Protein AF-A0A965W2X6-F1 (afdb_monomer)

Foldseek 3Di:
DDDPVVVVLVVVQVVCCVVPVHGDDDDDPPPPPLPQLDDLVVLQVLCQVQFDDDPNDGDGLLDPDPPPSSLLVVLLSLQSCVVSPDQLPRSCVVSVHDSVVSVVSPVVLVVCCVPPPVSVVVSVVSVVSCCPVSPDPVVVVVVVVVVVVVVVDDDDDDPPPDDDDDDD

pLDDT: mean 78.95, std 20.87, range [32.81, 97.75]

Solvent-accessible surface area (backbone atoms only — not comparable to full-atom values): 10209 Å² total; per-residue (Å²): 133,86,59,71,68,56,53,54,54,48,58,48,33,52,57,43,22,76,73,69,76,48,76,69,87,84,80,79,80,70,78,79,80,70,74,48,87,64,54,72,68,60,56,51,59,62,43,58,90,73,43,54,74,54,96,96,36,73,54,58,77,51,54,86,74,81,49,65,76,52,45,53,51,37,14,51,49,42,36,52,47,42,73,48,65,51,52,52,58,60,53,8,64,73,34,73,42,57,38,68,55,38,53,48,22,38,54,49,37,56,52,37,60,76,74,30,71,69,54,39,53,50,49,52,52,48,51,50,54,42,46,69,73,71,40,61,76,71,58,54,52,54,53,52,50,51,52,48,59,52,68,73,60,75,80,89,76,83,81,76,90,68,78,94,83,82,91,129

Structure (mmCIF, N/CA/C/O backbone):
data_AF-A0A965W2X6-F1
#
_entry.id   AF-A0A965W2X6-F1
#
loop_
_atom_site.group_PDB
_atom_site.id
_atom_site.type_symbol
_atom_site.label_atom_id
_atom_site.label_alt_id
_atom_site.label_comp_id
_atom_site.label_asym_id
_atom_site.label_entity_id
_atom_site.label_seq_id
_atom_site.pdbx_PDB_ins_code
_atom_site.Cartn_x
_atom_site.Cartn_y
_atom_site.Cartn_z
_atom_site.occupancy
_atom_site.B_iso_or_equiv
_atom_site.auth_seq_id
_atom_site.auth_comp_id
_atom_site.auth_asym_id
_atom_site.auth_atom_id
_atom_site.pdbx_PDB_model_num
ATOM 1 N N . MET A 1 1 ? 30.641 -26.050 -23.177 1.00 43.44 1 MET A N 1
ATOM 2 C CA . MET A 1 1 ? 29.409 -25.778 -23.953 1.00 43.44 1 MET A CA 1
ATOM 3 C C . MET A 1 1 ? 29.030 -24.316 -23.764 1.00 43.44 1 MET A C 1
ATOM 5 O O . MET A 1 1 ? 28.735 -23.938 -22.640 1.00 43.44 1 MET A O 1
ATOM 9 N N . GLN A 1 2 ? 29.087 -23.482 -24.808 1.00 49.09 2 GLN A N 1
ATOM 10 C CA . GLN A 1 2 ? 28.536 -22.119 -24.743 1.00 49.09 2 GLN A CA 1
ATOM 11 C C . GLN A 1 2 ? 27.002 -22.180 -24.673 1.00 49.09 2 GLN A C 1
ATOM 13 O O . GLN A 1 2 ? 26.386 -22.990 -25.365 1.00 49.09 2 GLN A O 1
ATOM 18 N N . SER A 1 3 ? 26.409 -21.338 -23.822 1.00 71.31 3 SER A N 1
ATOM 19 C CA . SER A 1 3 ? 24.957 -21.209 -23.638 1.00 71.31 3 SER A CA 1
ATOM 20 C C . SER A 1 3 ? 24.270 -20.792 -24.946 1.00 71.31 3 SER A C 1
ATOM 22 O O . SER A 1 3 ? 24.766 -19.920 -25.652 1.00 71.31 3 SER A O 1
ATOM 24 N N . GLU A 1 4 ? 23.120 -21.390 -25.260 1.00 79.44 4 GLU A N 1
ATOM 25 C CA . GLU A 1 4 ? 22.310 -21.144 -26.469 1.00 79.44 4 GLU A CA 1
ATOM 26 C C . GLU A 1 4 ? 22.019 -19.649 -26.713 1.00 79.44 4 GLU A C 1
ATOM 28 O O . GLU A 1 4 ? 22.042 -19.171 -27.845 1.00 79.44 4 GLU A O 1
ATOM 33 N N . LYS A 1 5 ? 21.884 -18.869 -25.632 1.00 75.44 5 LYS A N 1
ATOM 34 C CA . LYS A 1 5 ? 21.714 -17.407 -25.683 1.00 75.44 5 LYS A CA 1
ATOM 35 C C . LYS A 1 5 ? 22.920 -16.677 -26.274 1.00 75.44 5 LYS A C 1
ATOM 37 O O . LYS A 1 5 ? 22.751 -15.677 -26.961 1.00 75.44 5 LYS A O 1
ATOM 42 N N . VAL A 1 6 ? 24.130 -17.162 -25.997 1.00 81.62 6 VAL A N 1
ATOM 43 C CA . VAL A 1 6 ? 25.373 -16.563 -26.504 1.00 81.62 6 VAL A CA 1
ATOM 44 C C . VAL A 1 6 ? 25.450 -16.738 -28.017 1.00 81.62 6 VAL A C 1
ATOM 46 O O . VAL A 1 6 ? 25.778 -15.784 -28.713 1.00 81.62 6 VAL A O 1
ATOM 49 N N . LYS A 1 7 ? 25.047 -17.909 -28.527 1.00 86.88 7 LYS A N 1
ATOM 50 C CA . LYS A 1 7 ? 24.991 -18.175 -29.971 1.00 86.88 7 LYS A CA 1
ATOM 51 C C . LYS A 1 7 ? 24.010 -17.248 -30.688 1.00 86.88 7 LYS A C 1
ATOM 53 O O . LYS A 1 7 ? 24.383 -16.637 -31.679 1.00 86.88 7 LYS A O 1
ATOM 58 N N . MET A 1 8 ? 22.803 -17.061 -30.146 1.00 85.94 8 MET A N 1
ATOM 59 C CA . MET A 1 8 ? 21.817 -16.140 -30.734 1.00 85.94 8 MET A CA 1
ATOM 60 C C . MET A 1 8 ? 22.312 -14.689 -30.794 1.00 85.94 8 MET A C 1
ATOM 62 O O . MET A 1 8 ? 22.082 -13.996 -31.783 1.00 85.94 8 MET A O 1
ATOM 66 N N . ILE A 1 9 ? 22.975 -14.215 -29.733 1.00 85.19 9 ILE A N 1
ATOM 67 C CA . ILE A 1 9 ? 23.536 -12.856 -29.693 1.00 85.19 9 ILE A CA 1
ATOM 68 C C . ILE A 1 9 ? 24.639 -12.714 -30.743 1.00 85.19 9 ILE A C 1
ATOM 70 O O . ILE A 1 9 ? 24.673 -11.715 -31.458 1.00 85.19 9 ILE A O 1
ATOM 74 N N . GLN A 1 10 ? 25.497 -13.725 -30.861 1.00 87.88 10 GLN A N 1
ATOM 75 C CA . GLN A 1 10 ? 26.595 -13.728 -31.814 1.00 87.88 10 GLN A CA 1
ATOM 76 C C . GLN A 1 10 ? 26.093 -13.738 -33.267 1.00 87.88 10 GLN A C 1
ATOM 78 O O . GLN A 1 10 ? 26.494 -12.884 -34.053 1.00 87.88 10 GLN A O 1
ATOM 83 N N . GLU A 1 11 ? 25.133 -14.605 -33.600 1.00 92.38 11 GLU A N 1
ATOM 84 C CA . GLU A 1 11 ? 24.507 -14.645 -34.930 1.00 92.38 11 GLU A CA 1
ATOM 85 C C . GLU A 1 11 ? 23.833 -13.314 -35.301 1.00 92.38 11 GLU A C 1
ATOM 87 O O . GLU A 1 11 ? 23.878 -12.879 -36.454 1.00 92.38 11 GLU A O 1
ATOM 92 N N . PHE A 1 12 ? 23.199 -12.646 -34.331 1.00 90.12 12 PHE A N 1
ATOM 93 C CA . PHE A 1 12 ? 22.624 -11.319 -34.542 1.00 90.12 12 PHE A CA 1
ATOM 94 C C . PHE A 1 12 ? 23.705 -10.270 -34.824 1.00 90.12 12 PHE A C 1
ATOM 96 O O . PHE A 1 12 ? 23.563 -9.485 -35.761 1.00 90.12 12 PHE A O 1
ATOM 103 N N . GLN A 1 13 ? 24.781 -10.257 -34.034 1.00 87.81 13 GLN A N 1
ATOM 104 C CA . GLN A 1 13 ? 25.881 -9.305 -34.188 1.00 87.81 13 GLN A CA 1
ATOM 105 C C . GLN A 1 13 ? 26.585 -9.451 -35.541 1.00 87.81 13 GLN A C 1
ATOM 107 O O . GLN A 1 13 ? 26.881 -8.441 -36.177 1.00 87.81 13 GLN A O 1
ATOM 112 N N . GLU A 1 14 ? 26.794 -10.685 -36.001 1.00 91.50 14 GLU A N 1
ATOM 113 C CA . GLU A 1 14 ? 27.399 -10.986 -37.302 1.00 91.50 14 GLU A CA 1
ATOM 114 C C . GLU A 1 14 ? 26.516 -10.498 -38.461 1.00 91.50 14 GLU A C 1
ATOM 116 O O . GLU A 1 14 ? 26.981 -9.722 -39.298 1.00 91.50 14 GLU A O 1
ATOM 121 N N . LYS A 1 15 ? 25.217 -10.838 -38.459 1.00 93.31 15 LYS A N 1
ATOM 122 C CA . LYS A 1 15 ? 24.256 -10.377 -39.484 1.00 93.31 15 LYS A CA 1
ATOM 123 C C . LYS A 1 15 ? 24.087 -8.861 -39.506 1.00 93.31 15 LYS A C 1
ATOM 125 O O . LYS A 1 15 ? 23.882 -8.258 -40.558 1.00 93.31 15 LYS A O 1
ATOM 130 N N . PHE A 1 16 ? 24.122 -8.233 -38.336 1.00 91.56 16 PHE A N 1
ATOM 131 C CA . PHE A 1 16 ? 24.013 -6.786 -38.229 1.00 91.56 16 PHE A CA 1
ATOM 132 C C . PHE A 1 16 ? 25.262 -6.103 -38.799 1.00 91.56 16 PHE A C 1
ATOM 134 O O . PHE A 1 16 ? 25.137 -5.157 -39.576 1.00 91.56 16 PHE A O 1
ATOM 141 N N . ASN A 1 17 ? 26.455 -6.610 -38.476 1.00 90.56 17 ASN A N 1
ATOM 142 C CA . ASN A 1 17 ? 27.707 -6.084 -39.009 1.00 90.56 17 ASN A CA 1
ATOM 143 C C . ASN A 1 17 ? 27.796 -6.239 -40.533 1.00 90.56 17 ASN A C 1
ATOM 145 O O . ASN A 1 17 ? 28.175 -5.292 -41.213 1.00 90.56 17 ASN A O 1
ATOM 149 N N . GLU A 1 18 ? 27.373 -7.379 -41.084 1.00 93.19 18 GLU A N 1
ATOM 150 C CA . GLU A 1 18 ? 27.320 -7.592 -42.538 1.00 93.19 18 GLU A CA 1
ATOM 151 C C . GLU A 1 18 ? 26.450 -6.539 -43.246 1.00 93.19 18 GLU A C 1
ATOM 153 O O . GLU A 1 18 ? 26.787 -6.062 -44.328 1.00 93.19 18 GLU A O 1
ATOM 158 N N . LYS A 1 19 ? 25.345 -6.128 -42.613 1.00 91.56 19 LYS A N 1
ATOM 159 C CA . LYS A 1 19 ? 24.389 -5.186 -43.201 1.00 91.56 19 LYS A CA 1
ATOM 160 C C . LYS A 1 19 ? 24.746 -3.712 -42.990 1.00 91.56 19 LYS A C 1
ATOM 162 O O . LYS A 1 19 ? 24.373 -2.883 -43.817 1.00 91.56 19 LYS A O 1
ATOM 167 N N . PHE A 1 20 ? 25.410 -3.373 -41.886 1.00 87.75 20 PHE A N 1
ATOM 168 C CA . PHE A 1 20 ? 25.590 -1.980 -41.456 1.00 87.75 20 PHE A CA 1
ATOM 169 C C . PHE A 1 20 ? 27.050 -1.569 -41.217 1.00 87.75 20 PHE A C 1
ATOM 171 O O . PHE A 1 20 ? 27.309 -0.386 -41.011 1.00 87.75 20 PHE A O 1
ATOM 178 N N . GLY A 1 21 ? 28.001 -2.504 -41.271 1.00 86.62 21 GLY A N 1
ATOM 179 C CA . GLY A 1 21 ? 29.439 -2.237 -41.163 1.00 86.62 21 GLY A CA 1
ATOM 180 C C . GLY A 1 21 ? 29.948 -1.959 -39.745 1.00 86.62 21 GLY A C 1
ATOM 181 O O . GLY A 1 21 ? 31.054 -1.446 -39.590 1.00 86.62 21 GLY A O 1
ATOM 182 N N . TYR A 1 22 ? 29.155 -2.253 -38.712 1.00 84.19 22 TYR A N 1
ATOM 183 C CA . TYR A 1 22 ? 29.588 -2.166 -37.318 1.00 84.19 22 TYR A CA 1
ATOM 184 C C . TYR A 1 22 ? 28.889 -3.198 -36.428 1.00 84.19 22 TYR A C 1
ATOM 186 O O . TYR A 1 22 ? 27.795 -3.678 -36.728 1.00 84.19 22 TYR A O 1
ATOM 194 N N . PHE A 1 23 ? 29.508 -3.507 -35.286 1.00 80.94 23 PHE A N 1
ATOM 195 C CA . PHE A 1 23 ? 28.940 -4.413 -34.291 1.00 80.94 23 PHE A CA 1
ATOM 196 C C . PHE A 1 23 ? 27.964 -3.683 -33.357 1.00 80.94 23 PHE A C 1
ATOM 198 O O . PHE A 1 23 ? 28.346 -2.696 -32.724 1.00 80.94 23 PHE A O 1
ATOM 205 N N . PRO A 1 24 ? 26.716 -4.163 -33.216 1.00 77.44 24 PRO A N 1
ATOM 206 C CA . PRO A 1 24 ? 25.755 -3.554 -32.312 1.00 77.44 24 PRO A CA 1
ATOM 207 C C . PRO A 1 24 ? 26.042 -3.943 -30.854 1.00 77.44 24 PRO A C 1
ATOM 209 O O . PRO A 1 24 ? 26.437 -5.075 -30.546 1.00 77.44 24 PRO A O 1
ATOM 212 N N . VAL A 1 25 ? 25.753 -3.019 -29.935 1.00 82.31 25 VAL A N 1
ATOM 213 C CA . VAL A 1 25 ? 25.706 -3.308 -28.496 1.00 82.31 25 VAL A CA 1
ATOM 214 C C . VAL A 1 25 ? 24.360 -3.952 -28.176 1.00 82.31 25 VAL A C 1
ATOM 216 O O . VAL A 1 25 ? 23.315 -3.306 -28.240 1.00 82.31 25 VAL A O 1
ATOM 219 N N . VAL A 1 26 ? 24.375 -5.240 -27.833 1.00 74.94 26 VAL A N 1
ATOM 220 C CA . VAL A 1 26 ? 23.160 -5.987 -27.487 1.00 74.94 26 VAL A CA 1
ATOM 221 C C . VAL A 1 26 ? 22.898 -5.869 -25.988 1.00 74.94 26 VAL A C 1
ATOM 223 O O . VAL A 1 26 ? 23.594 -6.472 -25.173 1.00 74.94 26 VAL A O 1
ATOM 226 N N . VAL A 1 27 ? 21.868 -5.107 -25.615 1.00 74.69 27 VAL A N 1
ATOM 227 C CA . VAL A 1 27 ? 21.403 -5.007 -24.226 1.00 74.69 27 VAL A CA 1
ATOM 228 C C . VAL A 1 27 ? 20.245 -5.979 -24.024 1.00 74.69 27 VAL A C 1
ATOM 230 O O . VAL A 1 27 ? 19.123 -5.735 -24.461 1.00 74.69 27 VAL A O 1
ATOM 233 N N . ALA A 1 28 ? 20.505 -7.100 -23.352 1.00 67.19 28 ALA A N 1
ATOM 234 C CA . ALA A 1 28 ? 19.439 -8.003 -22.942 1.00 67.19 28 ALA A CA 1
ATOM 235 C C . ALA A 1 28 ? 18.611 -7.339 -21.833 1.00 67.19 28 ALA A C 1
ATOM 237 O O . ALA A 1 28 ? 19.134 -7.034 -20.757 1.00 67.19 28 ALA A O 1
ATOM 238 N N . ALA A 1 29 ? 17.313 -7.143 -22.070 1.00 62.50 29 ALA A N 1
ATOM 239 C CA . ALA A 1 29 ? 16.393 -6.746 -21.015 1.00 6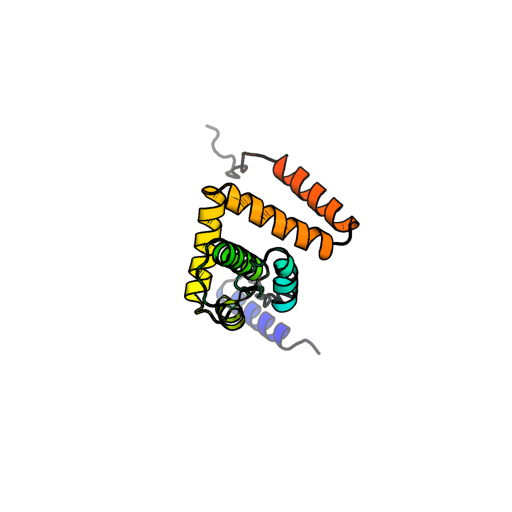2.50 29 ALA A CA 1
ATOM 240 C C . ALA A 1 29 ? 16.401 -7.837 -19.935 1.00 62.50 29 ALA A C 1
ATOM 242 O O . ALA A 1 29 ? 15.904 -8.947 -20.145 1.00 62.50 29 ALA A O 1
ATOM 243 N N . ARG A 1 30 ? 16.986 -7.546 -18.767 1.00 55.66 30 ARG A N 1
ATOM 244 C CA . ARG A 1 30 ? 16.782 -8.398 -17.597 1.00 55.66 30 ARG A CA 1
ATOM 245 C C . ARG A 1 30 ? 15.292 -8.335 -17.284 1.00 55.66 30 ARG A C 1
ATOM 247 O O . ARG A 1 30 ? 14.763 -7.243 -17.071 1.00 55.66 30 ARG A O 1
ATOM 254 N N . LYS A 1 31 ? 14.612 -9.488 -17.222 1.00 51.03 31 LYS A N 1
ATOM 255 C CA . LYS A 1 31 ? 13.392 -9.558 -16.413 1.00 51.03 31 LYS A CA 1
ATOM 256 C C . LYS A 1 31 ? 13.807 -9.011 -15.056 1.00 51.03 31 LYS A C 1
ATOM 258 O O . LYS A 1 31 ? 14.763 -9.509 -14.466 1.00 51.03 31 LYS A O 1
ATOM 263 N N . LYS A 1 32 ? 13.168 -7.927 -14.627 1.00 52.41 32 LYS A N 1
ATOM 264 C CA . LYS A 1 32 ? 13.338 -7.409 -13.280 1.00 52.41 32 LYS A CA 1
ATOM 265 C C . LYS A 1 32 ? 12.834 -8.537 -12.385 1.00 52.41 32 LYS A C 1
ATOM 267 O O . LYS A 1 32 ? 11.628 -8.700 -12.238 1.00 52.41 32 LYS A O 1
ATOM 272 N N . GLU A 1 33 ? 13.732 -9.385 -11.896 1.00 49.88 33 GLU A N 1
ATOM 273 C CA . GLU A 1 33 ? 13.457 -10.246 -10.753 1.00 49.88 33 GLU A CA 1
ATOM 274 C C . GLU A 1 33 ? 13.281 -9.281 -9.584 1.00 49.88 33 GLU A C 1
ATOM 276 O O . GLU A 1 33 ? 14.209 -8.973 -8.844 1.00 49.88 33 GLU A O 1
ATOM 281 N N . SER A 1 34 ? 12.108 -8.651 -9.516 1.00 53.34 34 SER A N 1
ATOM 282 C CA . SER A 1 34 ? 11.715 -7.862 -8.368 1.00 53.34 34 SER A CA 1
ATOM 283 C C . SER A 1 34 ? 11.428 -8.869 -7.272 1.00 53.34 34 SER A C 1
ATOM 285 O O . SER A 1 34 ? 10.299 -9.339 -7.139 1.00 53.34 34 SER A O 1
ATOM 287 N N . ALA A 1 35 ? 12.458 -9.238 -6.516 1.00 61.78 35 ALA A N 1
ATOM 288 C CA . ALA A 1 35 ? 12.227 -9.675 -5.155 1.00 61.78 35 ALA A CA 1
ATOM 289 C C . ALA A 1 35 ? 11.472 -8.518 -4.487 1.00 61.78 35 ALA A C 1
ATOM 291 O O . ALA A 1 35 ? 12.020 -7.426 -4.316 1.00 61.78 35 ALA A O 1
ATOM 292 N N . TYR A 1 36 ? 10.169 -8.699 -4.272 1.00 69.62 36 TYR A N 1
ATOM 293 C CA . TYR A 1 36 ? 9.375 -7.732 -3.530 1.00 69.62 36 TYR A CA 1
ATOM 294 C C . TYR A 1 36 ? 10.030 -7.547 -2.163 1.00 69.62 36 TYR A C 1
ATOM 296 O O . TYR A 1 36 ? 10.507 -8.516 -1.579 1.00 69.62 36 TYR A O 1
ATOM 304 N N . ILE A 1 37 ? 10.049 -6.311 -1.664 1.00 76.69 37 ILE A N 1
ATOM 305 C CA . ILE A 1 37 ? 10.679 -5.978 -0.376 1.00 76.69 37 ILE A CA 1
ATOM 306 C C . ILE A 1 37 ? 10.103 -6.866 0.750 1.00 76.69 37 ILE A C 1
ATOM 308 O O . ILE A 1 37 ? 10.841 -7.392 1.574 1.00 76.69 37 ILE A O 1
ATOM 312 N N . MET A 1 38 ? 8.789 -7.091 0.740 1.00 84.06 38 MET A N 1
ATOM 313 C CA . MET A 1 38 ? 8.059 -7.974 1.653 1.00 84.06 38 MET A CA 1
ATOM 314 C C . MET A 1 38 ? 6.801 -8.524 0.966 1.00 84.06 38 MET A C 1
ATOM 316 O O . MET A 1 38 ? 6.410 -8.049 -0.112 1.00 84.06 38 MET A O 1
ATOM 320 N N . SER A 1 39 ? 6.157 -9.519 1.576 1.00 90.81 39 SER A N 1
ATOM 321 C CA . SER A 1 39 ? 4.851 -10.014 1.110 1.00 90.81 39 SER A CA 1
ATOM 322 C C . SER A 1 39 ? 3.729 -8.983 1.342 1.00 90.81 39 SER A C 1
ATOM 324 O O . SER A 1 39 ? 3.882 -8.060 2.142 1.00 90.81 39 SER A O 1
ATOM 326 N N . LEU A 1 40 ? 2.594 -9.107 0.640 1.00 93.62 40 LEU A N 1
ATOM 327 C CA . LEU A 1 40 ? 1.430 -8.237 0.888 1.00 93.62 40 LEU A CA 1
ATOM 328 C C . LEU A 1 40 ? 0.802 -8.487 2.268 1.00 93.62 40 LEU A C 1
ATOM 330 O O . LEU A 1 40 ? 0.358 -7.528 2.896 1.00 93.62 40 LEU A O 1
ATOM 334 N N . ASP A 1 41 ? 0.822 -9.733 2.751 1.00 94.69 41 ASP A N 1
ATOM 335 C CA . ASP A 1 41 ? 0.385 -10.089 4.108 1.00 94.69 41 ASP A CA 1
ATOM 336 C C . ASP A 1 41 ? 1.284 -9.459 5.177 1.00 94.69 41 ASP A C 1
ATOM 338 O O . ASP A 1 41 ? 0.798 -8.872 6.143 1.00 94.69 41 ASP A O 1
ATOM 342 N N . GLU A 1 42 ? 2.601 -9.499 4.970 1.00 91.50 42 GLU A N 1
ATOM 343 C CA . GLU A 1 42 ? 3.564 -8.838 5.852 1.00 91.50 42 GLU A CA 1
ATOM 344 C C . GLU A 1 42 ? 3.360 -7.319 5.857 1.00 91.50 42 GLU A C 1
ATOM 346 O O . GLU A 1 42 ? 3.293 -6.718 6.929 1.00 91.50 42 GLU A O 1
ATOM 351 N N . LEU A 1 43 ? 3.144 -6.705 4.688 1.00 92.81 43 LEU A N 1
ATOM 352 C CA . LEU A 1 43 ? 2.803 -5.287 4.606 1.00 92.81 43 LEU A CA 1
ATOM 353 C C . LEU A 1 43 ? 1.503 -4.961 5.357 1.00 92.81 43 LEU A C 1
ATOM 355 O O . LEU A 1 43 ? 1.475 -3.970 6.080 1.00 92.81 43 LEU A O 1
ATOM 359 N N . GLU A 1 44 ? 0.440 -5.762 5.209 1.00 95.12 44 GLU A N 1
ATOM 360 C CA . GLU A 1 44 ? -0.833 -5.554 5.924 1.00 95.12 44 GLU A CA 1
ATOM 361 C C . GLU A 1 44 ? -0.652 -5.639 7.443 1.00 95.12 44 GLU A C 1
ATOM 363 O O . GLU A 1 44 ? -1.249 -4.839 8.165 1.00 95.12 44 GLU A O 1
ATOM 368 N N . SER A 1 45 ? 0.207 -6.536 7.934 1.00 94.44 45 SER A N 1
ATOM 369 C CA . SER A 1 45 ? 0.438 -6.705 9.376 1.00 94.44 45 SER A CA 1
ATOM 370 C C . SER A 1 45 ? 0.922 -5.415 10.057 1.00 94.44 45 SER A C 1
ATOM 372 O O . SER A 1 45 ? 0.495 -5.085 11.164 1.00 94.44 45 SER A O 1
ATOM 374 N N . TYR A 1 46 ? 1.720 -4.597 9.363 1.00 93.44 46 TYR A N 1
ATOM 375 C CA . TYR A 1 46 ? 2.173 -3.301 9.878 1.00 93.44 46 TYR A CA 1
ATOM 376 C C . TYR A 1 46 ? 1.068 -2.238 9.953 1.00 93.44 46 TYR A C 1
ATOM 378 O O . TYR A 1 46 ? 1.255 -1.197 10.587 1.00 93.44 46 TYR A O 1
ATOM 386 N N . PHE A 1 47 ? -0.087 -2.473 9.326 1.00 95.00 47 PHE A N 1
ATOM 387 C CA . PHE A 1 47 ? -1.235 -1.571 9.389 1.00 95.00 47 PHE A CA 1
ATOM 388 C C . PHE A 1 47 ? -2.142 -1.876 10.581 1.00 95.00 47 PHE A C 1
ATOM 390 O O . PHE A 1 47 ? -2.888 -0.985 10.987 1.00 95.00 47 PHE A O 1
ATOM 397 N N . GLU A 1 48 ? -2.069 -3.076 11.171 1.00 92.94 48 GLU A N 1
ATOM 398 C CA . GLU A 1 48 ? -2.946 -3.511 12.268 1.00 92.94 48 GLU A CA 1
ATOM 399 C C . GLU A 1 48 ? -3.098 -2.493 13.412 1.00 92.94 48 GLU A C 1
ATOM 401 O O . GLU A 1 48 ? -4.237 -2.247 13.824 1.00 92.94 48 GLU A O 1
ATOM 406 N N . PRO A 1 49 ? -2.029 -1.824 13.898 1.00 93.94 49 PRO A N 1
ATOM 407 C CA . PRO A 1 49 ? -2.150 -0.844 14.981 1.00 93.94 49 PRO A CA 1
ATOM 408 C C . PRO A 1 49 ? -2.954 0.408 14.607 1.00 93.94 49 PRO A C 1
ATOM 410 O O . PRO A 1 49 ? -3.422 1.129 15.488 1.00 93.94 49 PRO A O 1
ATOM 413 N N . PHE A 1 50 ? -3.092 0.686 13.311 1.00 94.94 50 PHE A N 1
ATOM 414 C CA . PHE A 1 50 ? -3.750 1.877 12.778 1.00 94.94 50 PHE A CA 1
ATOM 415 C C . PHE A 1 50 ? -5.181 1.600 12.316 1.00 94.94 50 PHE A C 1
ATOM 417 O O . PHE A 1 50 ? -5.929 2.544 12.057 1.00 94.94 50 PHE A O 1
ATOM 424 N N . LEU A 1 51 ? -5.576 0.328 12.214 1.00 94.25 51 LEU A N 1
ATOM 425 C CA .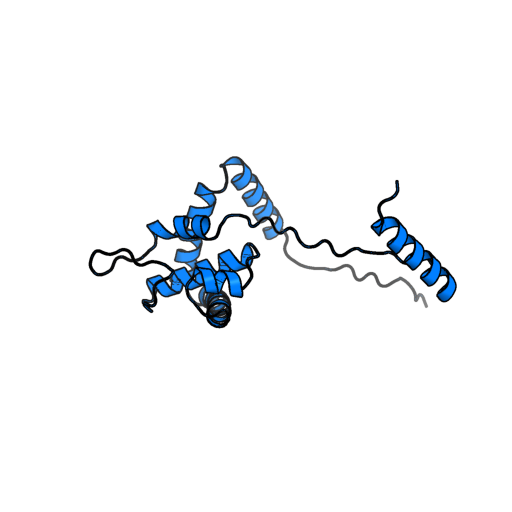 LEU A 1 51 ? -6.896 -0.046 11.733 1.00 94.25 51 LEU A CA 1
ATOM 426 C C . LEU A 1 51 ? -7.996 0.437 12.697 1.00 94.25 51 LEU A C 1
ATOM 428 O O . LEU A 1 51 ? -7.929 0.206 13.909 1.00 94.25 51 LEU A O 1
ATOM 432 N N . PRO A 1 52 ? -9.045 1.094 12.177 1.00 93.44 52 PRO A N 1
ATOM 433 C CA . PRO A 1 52 ? -10.129 1.609 12.999 1.00 93.44 52 PRO A CA 1
ATOM 434 C C . PRO A 1 52 ? -10.949 0.471 13.617 1.00 93.44 52 PRO A C 1
ATOM 436 O O . PRO A 1 52 ? -11.181 -0.573 13.000 1.00 93.44 52 PRO A O 1
ATOM 439 N N . LYS A 1 53 ? -11.458 0.708 14.829 1.00 93.44 53 LYS A N 1
ATOM 440 C CA . LYS A 1 53 ? -12.380 -0.200 15.521 1.00 93.44 53 LYS A CA 1
ATOM 441 C C . LYS A 1 53 ? -13.809 0.320 15.408 1.00 93.44 53 LYS A C 1
ATOM 443 O O . LYS A 1 53 ? -14.090 1.468 15.745 1.00 93.44 53 LYS A O 1
ATOM 448 N N . ARG A 1 54 ? -14.729 -0.533 14.960 1.00 88.12 54 ARG A N 1
ATOM 449 C CA . ARG A 1 54 ? -16.169 -0.246 14.868 1.00 88.12 54 ARG A CA 1
ATOM 450 C C . ARG A 1 54 ? -16.941 -1.464 15.353 1.00 88.12 54 ARG A C 1
ATOM 452 O O . ARG A 1 54 ? -16.596 -2.583 14.998 1.00 88.12 54 ARG A O 1
ATOM 459 N N . PHE A 1 55 ? -17.983 -1.254 16.158 1.00 87.25 55 PHE A N 1
ATOM 460 C CA . PHE A 1 55 ? -18.822 -2.344 16.681 1.00 87.25 55 PHE A CA 1
ATOM 461 C C . PHE A 1 55 ? -18.007 -3.475 17.346 1.00 87.25 55 PHE A C 1
ATOM 463 O O . PHE A 1 55 ? -18.254 -4.651 17.103 1.00 87.25 55 PHE A O 1
ATOM 470 N N . ASN A 1 56 ? -16.991 -3.116 18.144 1.00 88.88 56 ASN A N 1
ATOM 471 C CA . ASN A 1 56 ? -16.044 -4.045 18.784 1.00 88.88 56 ASN A CA 1
ATOM 472 C C . ASN A 1 56 ? -15.245 -4.948 17.824 1.00 88.88 56 ASN A C 1
ATOM 474 O O . ASN A 1 56 ? -14.639 -5.923 18.261 1.00 88.88 56 ASN A O 1
ATOM 478 N N . LYS A 1 57 ? -15.185 -4.601 16.535 1.00 89.94 57 LYS A N 1
ATOM 479 C CA . LYS A 1 57 ? -14.387 -5.292 15.523 1.00 89.94 57 LYS A CA 1
ATOM 480 C C . LYS A 1 57 ? -13.360 -4.340 14.909 1.00 89.94 57 LYS A C 1
ATOM 482 O O . LYS A 1 57 ? -13.687 -3.209 14.547 1.00 89.94 57 LYS A O 1
ATOM 487 N N . THR A 1 58 ? -12.119 -4.801 14.785 1.00 91.44 58 THR A N 1
ATOM 488 C CA . THR A 1 58 ? -11.094 -4.121 13.982 1.00 91.44 58 THR A CA 1
ATOM 489 C C . THR A 1 58 ? -11.422 -4.325 12.506 1.00 91.44 58 THR A C 1
ATOM 491 O O . THR A 1 58 ? -11.638 -5.459 12.074 1.00 91.44 58 THR A O 1
ATOM 494 N N . LEU A 1 59 ? -11.517 -3.237 11.745 1.00 93.44 59 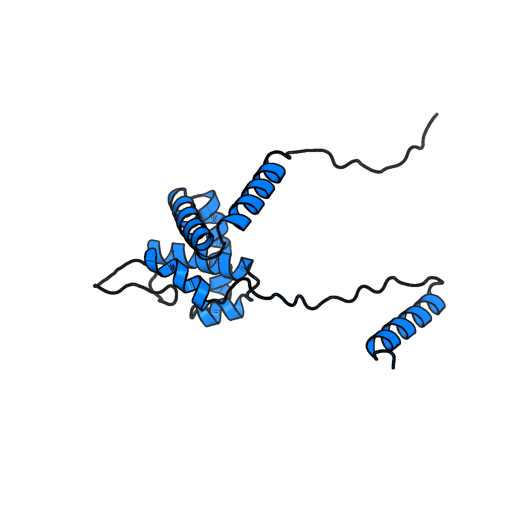LEU A N 1
ATOM 495 C CA . LEU A 1 59 ? -11.742 -3.313 10.301 1.00 93.44 59 LEU A CA 1
ATOM 496 C C . LEU A 1 59 ? -10.460 -3.751 9.588 1.00 93.44 59 LEU A C 1
ATOM 498 O O . LEU A 1 59 ? -9.379 -3.404 10.040 1.00 93.44 59 LEU A O 1
ATOM 502 N N . SER A 1 60 ? -10.570 -4.458 8.465 1.00 93.69 60 SER A N 1
ATOM 503 C CA . SER A 1 60 ? -9.433 -4.809 7.596 1.00 93.69 60 SER A CA 1
ATOM 504 C C . SER A 1 60 ? -9.351 -3.867 6.393 1.00 93.69 60 SER A C 1
ATOM 506 O O . SER A 1 60 ? -10.362 -3.354 5.895 1.00 93.69 60 SER A O 1
ATOM 508 N N . ILE A 1 61 ? -8.144 -3.687 5.845 1.00 93.88 61 ILE A N 1
ATOM 509 C CA . ILE A 1 61 ? -7.948 -3.012 4.554 1.00 93.88 61 ILE A CA 1
ATOM 510 C C . ILE A 1 61 ? -8.737 -3.684 3.416 1.00 93.88 61 ILE A C 1
ATOM 512 O O . ILE A 1 61 ? -9.098 -3.000 2.456 1.00 93.88 61 ILE A O 1
ATOM 516 N N . LYS A 1 62 ? -9.083 -4.972 3.545 1.00 94.50 62 LYS A N 1
ATOM 517 C CA . LYS A 1 62 ? -9.875 -5.740 2.569 1.00 94.50 62 LYS A CA 1
ATOM 518 C C . LYS A 1 62 ? -11.370 -5.416 2.619 1.00 94.50 62 LYS A C 1
ATOM 520 O O . LYS A 1 62 ? -12.066 -5.579 1.615 1.00 94.50 62 LYS A O 1
ATOM 525 N N . ASP A 1 63 ? -11.861 -4.848 3.726 1.00 93.75 63 ASP A N 1
ATOM 526 C CA . ASP A 1 63 ? -13.285 -4.552 3.905 1.00 93.75 63 ASP A CA 1
ATOM 527 C C . ASP A 1 63 ? -13.850 -3.651 2.782 1.00 93.75 63 ASP A C 1
ATOM 529 O O . ASP A 1 63 ? -13.140 -3.015 1.996 1.00 93.75 63 ASP A O 1
ATOM 533 N N . ARG A 1 64 ? -15.178 -3.569 2.679 1.00 90.50 64 ARG A N 1
ATOM 534 C CA . ARG A 1 64 ? -15.855 -2.695 1.697 1.00 90.50 64 ARG A CA 1
ATOM 535 C C . ARG A 1 64 ? -16.290 -1.346 2.267 1.00 90.50 64 ARG A C 1
ATOM 537 O O . ARG A 1 64 ? -16.663 -0.457 1.504 1.00 90.50 64 ARG A O 1
ATOM 544 N N . GLY A 1 65 ? -16.219 -1.176 3.589 1.00 90.31 65 GLY A N 1
ATOM 545 C CA . GLY A 1 65 ? -16.590 0.068 4.266 1.00 90.31 65 GLY A CA 1
ATOM 546 C C . GLY A 1 65 ? -15.799 1.266 3.734 1.00 90.31 65 GLY A C 1
ATOM 547 O O . GLY A 1 65 ? -14.610 1.142 3.441 1.00 90.31 65 GLY A O 1
ATOM 548 N N . ARG A 1 66 ? -16.457 2.421 3.596 1.00 91.25 66 ARG A N 1
ATOM 549 C CA . ARG A 1 66 ? -15.873 3.662 3.046 1.00 91.25 66 ARG A CA 1
ATOM 550 C C . ARG A 1 66 ? -15.621 4.728 4.118 1.00 91.25 66 ARG A C 1
ATOM 552 O O . ARG A 1 66 ? -15.715 5.920 3.851 1.00 91.25 66 ARG A O 1
ATOM 559 N N . TYR A 1 67 ? -15.336 4.297 5.342 1.00 93.31 67 TYR A N 1
ATOM 560 C CA . TYR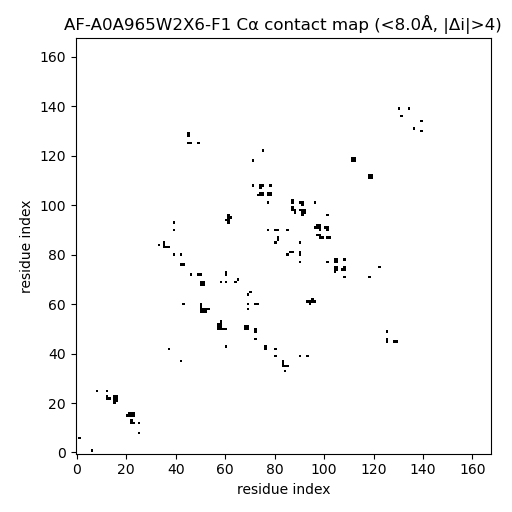 A 1 67 ? -14.985 5.201 6.436 1.00 93.31 67 TYR A CA 1
ATOM 561 C C . TYR A 1 67 ? -13.669 5.906 6.122 1.00 93.31 67 TYR A C 1
ATOM 563 O O . TYR A 1 67 ? -12.731 5.252 5.674 1.00 93.31 67 TYR A O 1
ATOM 571 N N . ARG A 1 68 ? -13.600 7.219 6.362 1.00 92.56 68 ARG A N 1
ATOM 572 C CA . ARG A 1 68 ? -12.460 8.057 5.962 1.00 92.56 68 ARG A CA 1
ATOM 573 C C . ARG A 1 68 ? -11.122 7.493 6.452 1.00 92.56 68 ARG A C 1
ATOM 575 O O . ARG A 1 68 ? -10.248 7.224 5.642 1.00 92.56 68 ARG A O 1
ATOM 5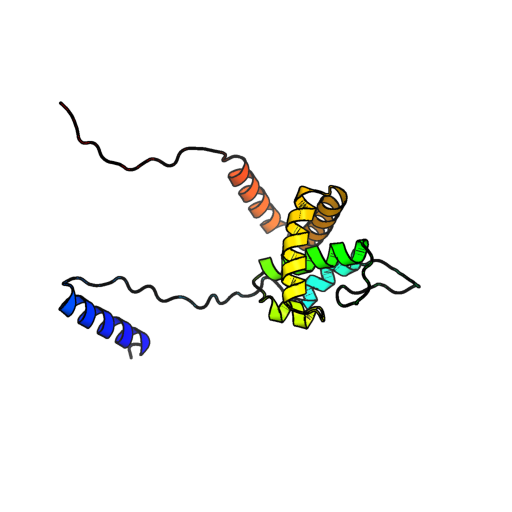82 N N . GLU A 1 69 ? -11.047 7.203 7.745 1.00 93.00 69 GLU A N 1
ATOM 583 C CA . GLU A 1 69 ? -9.920 6.551 8.428 1.00 93.00 69 GLU A CA 1
ATOM 584 C C . GLU A 1 69 ? -9.452 5.241 7.764 1.00 93.00 69 GLU A C 1
ATOM 586 O O . GLU A 1 69 ? -8.256 5.013 7.615 1.00 93.00 69 GLU A O 1
ATOM 591 N N . LEU A 1 70 ? -10.377 4.401 7.293 1.00 95.50 70 LEU A N 1
ATOM 592 C CA . LEU A 1 70 ? -10.044 3.150 6.609 1.00 95.50 70 LEU A CA 1
ATOM 593 C C . LEU A 1 70 ? -9.632 3.374 5.151 1.00 95.50 70 LEU A C 1
ATOM 595 O O . LEU A 1 70 ? -8.741 2.704 4.634 1.00 95.50 70 LEU A O 1
ATOM 599 N N . VAL A 1 71 ? -10.305 4.300 4.472 1.00 95.81 71 VAL A N 1
ATOM 600 C CA . VAL A 1 71 ? -10.024 4.655 3.079 1.00 95.81 71 VAL A CA 1
ATOM 601 C C . VAL A 1 71 ? -8.628 5.266 2.960 1.00 95.81 71 VAL A C 1
ATOM 603 O O . VAL A 1 71 ? -7.880 4.879 2.067 1.00 95.81 71 VAL A O 1
ATOM 606 N N . ASP A 1 72 ? -8.244 6.125 3.902 1.00 97.12 72 ASP A N 1
ATOM 607 C CA . ASP A 1 72 ? -6.912 6.723 3.946 1.00 97.12 72 ASP A CA 1
ATOM 608 C C . ASP A 1 72 ? -5.818 5.654 4.097 1.00 97.12 72 ASP A C 1
ATOM 610 O O . ASP A 1 72 ? -4.837 5.657 3.351 1.00 97.12 72 ASP A O 1
ATOM 614 N N . LEU A 1 73 ? -6.027 4.662 4.970 1.00 97.25 73 LEU A N 1
ATOM 615 C CA . LEU A 1 73 ? -5.122 3.515 5.100 1.00 97.25 73 LEU A CA 1
ATOM 616 C C . LEU A 1 73 ? -5.040 2.681 3.815 1.00 97.25 73 LEU A C 1
ATOM 618 O O . LEU A 1 73 ? -3.954 2.240 3.448 1.00 97.25 73 LEU A O 1
ATOM 622 N N . ARG A 1 74 ? -6.142 2.502 3.077 1.00 96.94 74 ARG A N 1
ATOM 623 C CA . ARG A 1 74 ? -6.111 1.806 1.774 1.00 96.94 74 ARG A CA 1
ATOM 624 C C . ARG A 1 74 ? -5.333 2.569 0.713 1.00 96.94 74 ARG A C 1
ATOM 626 O O . ARG A 1 74 ? -4.672 1.935 -0.110 1.00 96.94 74 ARG A O 1
ATOM 633 N N . PHE A 1 75 ? -5.414 3.897 0.711 1.00 97.75 75 PHE A N 1
ATOM 634 C CA . PHE A 1 75 ? -4.621 4.725 -0.197 1.00 97.75 75 PHE A CA 1
ATOM 635 C C . PHE A 1 75 ? -3.130 4.545 0.084 1.00 97.75 75 PHE A C 1
ATOM 637 O O . PHE A 1 75 ? -2.359 4.286 -0.839 1.00 97.75 75 PHE A O 1
ATOM 644 N N . ILE A 1 76 ? -2.747 4.576 1.364 1.00 96.88 76 ILE A N 1
ATOM 645 C CA . ILE A 1 76 ? -1.368 4.335 1.798 1.00 96.88 76 ILE A CA 1
ATOM 646 C C . ILE A 1 76 ? -0.915 2.914 1.426 1.00 96.88 76 ILE A C 1
ATOM 648 O O . ILE A 1 76 ? 0.132 2.758 0.800 1.00 96.88 76 ILE A O 1
ATOM 652 N N . PHE A 1 77 ? -1.709 1.884 1.735 1.00 97.31 77 PHE A N 1
ATOM 653 C CA . PHE A 1 77 ? -1.389 0.490 1.406 1.00 97.31 77 PHE A CA 1
ATOM 654 C C . PHE A 1 77 ? -1.196 0.287 -0.101 1.00 97.31 77 PHE A C 1
ATOM 656 O O . PHE A 1 77 ? -0.185 -0.264 -0.529 1.00 97.31 77 PHE A O 1
ATOM 663 N N . GLY A 1 78 ? -2.137 0.773 -0.918 1.00 95.25 78 GLY A N 1
ATOM 664 C CA . GLY A 1 78 ? -2.069 0.641 -2.374 1.00 95.25 78 GLY A CA 1
ATOM 665 C C . GLY A 1 78 ? -0.842 1.331 -2.970 1.00 95.25 78 GLY A C 1
ATOM 666 O O . GLY A 1 78 ? -0.199 0.777 -3.863 1.00 95.25 78 GLY A O 1
ATOM 667 N N . TYR A 1 79 ? -0.481 2.506 -2.446 1.00 95.69 79 TYR A N 1
ATOM 668 C CA . TYR A 1 79 ? 0.734 3.208 -2.847 1.00 95.69 79 TYR A CA 1
ATOM 669 C C . TYR A 1 79 ? 2.006 2.435 -2.469 1.00 95.69 79 TYR A C 1
ATOM 671 O O . TYR A 1 79 ? 2.856 2.218 -3.333 1.00 95.69 79 TYR A O 1
ATOM 679 N N . LEU A 1 80 ? 2.126 1.972 -1.218 1.00 92.06 80 LEU A N 1
ATOM 680 C CA . LEU A 1 80 ? 3.301 1.228 -0.746 1.00 92.06 80 LEU A CA 1
ATOM 681 C C . LEU A 1 80 ? 3.468 -0.106 -1.481 1.00 92.06 80 LEU A C 1
ATOM 683 O O . LEU A 1 80 ? 4.545 -0.385 -2.004 1.00 92.06 80 LEU A O 1
ATOM 687 N N . ALA A 1 81 ? 2.391 -0.882 -1.625 1.00 91.75 81 ALA A N 1
ATOM 688 C CA . ALA A 1 81 ? 2.404 -2.127 -2.387 1.00 91.75 81 ALA A CA 1
ATOM 689 C C . ALA A 1 81 ? 2.849 -1.889 -3.841 1.00 91.75 81 ALA A C 1
ATOM 691 O O . ALA A 1 81 ? 3.658 -2.642 -4.392 1.00 91.75 81 ALA A O 1
ATOM 692 N N . ARG A 1 82 ? 2.387 -0.797 -4.466 1.00 90.69 82 ARG A N 1
ATOM 693 C CA . ARG A 1 82 ? 2.829 -0.438 -5.815 1.00 90.69 82 ARG A CA 1
ATOM 694 C C . ARG A 1 82 ? 4.304 -0.041 -5.857 1.00 90.69 82 ARG A C 1
ATOM 696 O O . ARG A 1 82 ? 5.001 -0.450 -6.785 1.00 90.69 82 ARG A O 1
ATOM 703 N N . ALA A 1 83 ? 4.777 0.725 -4.875 1.00 85.50 83 ALA A N 1
ATOM 704 C CA . ALA A 1 83 ? 6.174 1.144 -4.766 1.00 85.50 83 ALA A CA 1
ATOM 705 C C . ALA A 1 83 ? 7.130 -0.050 -4.594 1.00 85.50 83 ALA A C 1
ATOM 707 O O . ALA A 1 83 ? 8.237 -0.031 -5.126 1.00 85.50 83 ALA A O 1
ATOM 708 N N . MET A 1 84 ? 6.673 -1.126 -3.946 1.00 84.19 84 MET A N 1
ATOM 709 C CA . MET A 1 84 ? 7.416 -2.385 -3.817 1.00 84.19 84 MET A CA 1
ATOM 710 C C . MET A 1 84 ? 7.458 -3.222 -5.104 1.00 84.19 84 MET A C 1
ATOM 712 O O . MET A 1 84 ? 8.168 -4.222 -5.163 1.00 84.19 84 MET A O 1
ATOM 716 N N . GLY A 1 85 ? 6.715 -2.824 -6.140 1.00 81.94 85 GLY A N 1
ATOM 717 C CA . GLY A 1 85 ? 6.732 -3.456 -7.457 1.00 81.94 85 GLY A CA 1
ATOM 718 C C . GLY A 1 85 ? 5.532 -4.347 -7.765 1.00 81.94 85 GLY A C 1
ATOM 719 O O . GLY A 1 85 ? 5.462 -4.860 -8.883 1.00 81.94 85 GLY A O 1
ATOM 720 N N . TYR A 1 86 ? 4.570 -4.507 -6.849 1.00 86.00 86 TYR A N 1
ATOM 721 C CA . TYR A 1 86 ? 3.410 -5.359 -7.109 1.00 86.00 86 TYR A CA 1
ATOM 722 C C . TYR A 1 86 ? 2.576 -4.839 -8.300 1.00 86.00 86 TYR A C 1
ATOM 724 O O . TYR A 1 86 ? 2.347 -3.624 -8.434 1.00 86.00 86 TYR A O 1
ATOM 732 N N . PRO A 1 87 ? 2.113 -5.729 -9.198 1.00 92.56 87 PRO A N 1
ATOM 733 C CA . PRO A 1 87 ? 1.172 -5.372 -10.255 1.00 92.56 87 PRO A CA 1
ATOM 734 C C . PRO A 1 87 ? -0.167 -4.895 -9.685 1.00 92.56 87 PRO A C 1
ATOM 736 O O . PRO A 1 87 ? -0.644 -5.412 -8.679 1.00 92.56 87 PRO A O 1
ATOM 739 N N . LEU A 1 88 ? -0.826 -3.957 -10.373 1.00 93.19 88 LEU A N 1
ATOM 740 C CA . LEU A 1 88 ? -2.136 -3.431 -9.957 1.00 93.19 88 LEU A CA 1
ATOM 741 C C . LEU A 1 88 ? -3.194 -4.533 -9.805 1.00 93.19 88 LEU A C 1
ATOM 743 O O . LEU A 1 88 ? -4.029 -4.458 -8.909 1.00 93.19 88 LEU A O 1
ATOM 747 N N . VAL A 1 89 ? -3.141 -5.547 -10.674 1.00 95.38 89 VAL A N 1
ATOM 748 C CA . VAL A 1 89 ? -4.037 -6.710 -10.630 1.00 95.38 89 VAL A CA 1
ATOM 749 C C . VAL A 1 89 ? -3.814 -7.502 -9.344 1.00 95.38 89 VAL A C 1
ATOM 751 O O . VAL A 1 89 ? -4.765 -7.702 -8.604 1.00 95.38 89 VAL A O 1
ATOM 754 N N . THR A 1 90 ? -2.562 -7.826 -9.012 1.00 95.50 90 THR A N 1
ATOM 755 C CA . THR A 1 90 ? -2.200 -8.557 -7.786 1.00 95.50 90 THR A CA 1
ATOM 756 C C . THR A 1 90 ? -2.611 -7.808 -6.517 1.00 95.50 90 THR A C 1
ATOM 758 O O . THR A 1 90 ? -3.152 -8.404 -5.592 1.00 95.50 90 THR A O 1
ATOM 761 N N . ILE A 1 91 ? -2.409 -6.487 -6.471 1.00 95.50 91 ILE A N 1
ATOM 762 C CA . ILE A 1 91 ? -2.850 -5.657 -5.334 1.00 95.50 91 ILE A CA 1
ATOM 763 C C . ILE A 1 91 ? -4.385 -5.644 -5.242 1.00 95.50 91 ILE A C 1
ATOM 765 O O . ILE A 1 91 ? -4.953 -5.696 -4.150 1.00 95.50 91 ILE A O 1
ATOM 769 N N . GLY A 1 92 ? -5.069 -5.563 -6.386 1.00 96.25 92 GLY A N 1
ATOM 770 C CA . GLY A 1 92 ? -6.528 -5.605 -6.462 1.00 96.25 92 GLY A CA 1
ATOM 771 C C . GLY A 1 92 ? -7.087 -6.929 -5.950 1.00 96.25 92 GLY A C 1
ATOM 772 O O . GLY A 1 92 ? -7.937 -6.927 -5.064 1.00 96.25 92 GLY A O 1
ATOM 773 N N . GLU A 1 93 ? -6.552 -8.048 -6.435 1.00 96.75 93 GLU A N 1
ATOM 774 C CA . GLU A 1 93 ? -6.900 -9.397 -5.978 1.00 96.75 93 GLU A CA 1
ATOM 775 C C . GLU A 1 93 ? -6.702 -9.537 -4.466 1.00 96.75 93 GLU A C 1
ATOM 777 O O . GLU A 1 93 ? -7.625 -9.946 -3.767 1.00 96.75 93 GLU A O 1
ATOM 782 N N . TYR A 1 94 ? -5.553 -9.093 -3.947 1.00 96.88 94 TYR A N 1
ATOM 783 C CA . TYR A 1 94 ? -5.254 -9.132 -2.515 1.00 96.88 94 TYR A CA 1
ATOM 784 C C . TYR A 1 94 ? -6.242 -8.322 -1.664 1.00 96.88 94 TYR A C 1
ATOM 786 O O . TYR A 1 94 ? -6.661 -8.755 -0.593 1.00 96.88 94 TYR A O 1
ATOM 794 N N . THR A 1 95 ? -6.619 -7.128 -2.126 1.00 94.69 95 THR A N 1
ATOM 795 C CA . THR A 1 95 ? -7.503 -6.213 -1.379 1.00 94.69 95 THR A CA 1
ATOM 796 C C . THR A 1 95 ? -8.994 -6.433 -1.647 1.00 94.69 95 THR A C 1
ATOM 798 O O . THR A 1 95 ? -9.833 -5.675 -1.139 1.00 94.69 95 THR A O 1
ATOM 801 N N . GLU A 1 96 ? -9.337 -7.440 -2.456 1.00 94.69 96 GLU A N 1
ATOM 802 C CA . GLU A 1 96 ? -10.686 -7.689 -2.970 1.00 94.69 96 GLU A CA 1
ATOM 803 C C . GLU A 1 96 ? -11.284 -6.446 -3.660 1.00 94.69 96 GLU A C 1
ATOM 805 O O . GLU A 1 96 ? -12.424 -6.027 -3.407 1.00 94.69 96 GLU A O 1
ATOM 810 N N . LYS A 1 97 ? -10.477 -5.791 -4.501 1.00 91.94 97 LYS A N 1
ATOM 811 C CA . LYS A 1 97 ? -10.836 -4.596 -5.274 1.00 91.94 97 LYS A CA 1
ATOM 812 C C . LYS A 1 97 ? -10.484 -4.777 -6.746 1.00 91.94 97 LYS A C 1
ATOM 814 O O . LYS A 1 97 ? -9.574 -5.508 -7.120 1.00 91.94 97 LYS A O 1
ATOM 819 N N . HIS A 1 98 ? -11.183 -4.043 -7.603 1.00 95.38 98 HIS A N 1
ATOM 820 C CA . HIS A 1 98 ? -10.811 -3.980 -9.009 1.00 95.38 98 HIS A CA 1
ATOM 821 C C . HIS A 1 98 ? -9.487 -3.214 -9.176 1.00 95.38 98 HIS A C 1
ATOM 823 O O . HIS A 1 98 ? -9.229 -2.251 -8.453 1.00 95.38 98 HIS A O 1
ATOM 829 N N . HIS A 1 99 ? -8.660 -3.589 -10.156 1.00 91.94 99 HIS A N 1
ATOM 830 C CA . HIS A 1 99 ? -7.364 -2.939 -10.393 1.00 91.94 99 HIS A CA 1
ATOM 831 C C . HIS A 1 99 ? -7.498 -1.426 -10.657 1.00 91.94 99 HIS A C 1
ATOM 833 O O . HIS A 1 99 ? -6.626 -0.655 -10.265 1.00 91.94 99 HIS A O 1
ATOM 839 N N . SER A 1 100 ? -8.614 -0.973 -11.246 1.00 96.56 100 SER A N 1
ATOM 840 C CA . SER A 1 100 ? -8.900 0.464 -11.406 1.00 96.56 100 SER A CA 1
ATOM 841 C C . SER A 1 100 ? -9.104 1.190 -10.073 1.00 96.56 100 SER A C 1
ATOM 843 O O . SER A 1 100 ? -8.746 2.358 -9.951 1.00 96.56 100 SER A O 1
ATOM 845 N N . SER A 1 101 ? -9.610 0.509 -9.040 1.00 95.31 101 SER A N 1
ATOM 846 C CA . SER A 1 101 ? -9.667 1.069 -7.687 1.00 95.31 101 SER A CA 1
ATOM 847 C C . SER A 1 101 ? -8.265 1.272 -7.116 1.00 95.31 101 SER A C 1
ATOM 849 O O . SER A 1 101 ? -8.037 2.258 -6.428 1.00 95.31 101 SER A O 1
ATOM 851 N N . ILE A 1 102 ? -7.307 0.400 -7.447 1.00 96.88 102 ILE A N 1
ATOM 852 C CA . ILE A 1 102 ? -5.905 0.568 -7.035 1.00 96.88 102 ILE A CA 1
ATOM 853 C C . ILE A 1 102 ? -5.264 1.768 -7.736 1.00 96.88 102 ILE A C 1
ATOM 855 O O . ILE A 1 102 ? -4.551 2.531 -7.090 1.00 96.88 102 ILE A O 1
ATOM 859 N N . ILE A 1 103 ? -5.559 1.984 -9.023 1.00 95.25 103 ILE A N 1
ATOM 860 C CA . ILE A 1 103 ? -5.141 3.203 -9.739 1.00 95.25 103 ILE A CA 1
ATOM 861 C C . ILE A 1 103 ? -5.655 4.437 -8.994 1.00 95.25 103 ILE A C 1
ATOM 863 O O . ILE A 1 103 ? -4.867 5.307 -8.626 1.00 95.25 103 ILE A O 1
ATOM 867 N N . HIS A 1 104 ? -6.952 4.454 -8.679 1.00 95.69 104 HIS A N 1
ATOM 868 C CA . HIS A 1 104 ? -7.553 5.544 -7.923 1.00 95.69 104 HIS A CA 1
ATOM 869 C C . HIS A 1 104 ? -6.905 5.733 -6.544 1.00 95.69 104 HIS A C 1
ATOM 871 O O . HIS A 1 104 ? -6.643 6.863 -6.151 1.00 95.69 104 HIS A O 1
ATOM 877 N N . HIS A 1 105 ? -6.599 4.656 -5.815 1.00 94.56 105 HIS A N 1
ATOM 878 C CA . HIS A 1 105 ? -5.916 4.742 -4.521 1.00 94.56 105 HIS A CA 1
ATOM 879 C C . HIS A 1 105 ? -4.546 5.426 -4.631 1.00 94.56 105 HIS A C 1
ATOM 881 O O . HIS A 1 105 ? -4.204 6.245 -3.783 1.00 94.56 105 HIS A O 1
ATOM 887 N N . ILE A 1 106 ? -3.774 5.114 -5.676 1.00 93.69 106 ILE A N 1
ATOM 888 C CA . ILE A 1 106 ? -2.449 5.703 -5.912 1.00 93.69 106 ILE A CA 1
ATOM 889 C C . ILE A 1 106 ? -2.566 7.192 -6.260 1.00 93.69 106 ILE A C 1
ATOM 891 O O . ILE A 1 106 ? -1.785 8.005 -5.769 1.00 93.69 106 ILE A O 1
ATOM 895 N N . GLU A 1 107 ? -3.526 7.566 -7.103 1.00 94.38 107 GLU A N 1
ATOM 896 C CA . GLU A 1 107 ? -3.775 8.969 -7.455 1.00 94.38 107 GLU A CA 1
ATOM 897 C C . GLU A 1 107 ? -4.280 9.770 -6.253 1.00 94.38 107 GLU A C 1
ATOM 899 O O . GLU A 1 107 ? -3.771 10.855 -5.967 1.00 94.38 107 GLU A O 1
ATOM 904 N N . ALA A 1 108 ? -5.226 9.202 -5.503 1.00 95.38 108 ALA A N 1
ATOM 905 C CA . ALA A 1 108 ? -5.744 9.793 -4.282 1.00 95.38 108 ALA A CA 1
ATOM 906 C C . ALA A 1 108 ? -4.635 9.967 -3.243 1.00 95.38 108 ALA A C 1
ATOM 908 O O . ALA A 1 108 ? -4.546 11.035 -2.652 1.00 95.38 108 ALA A O 1
ATOM 909 N N . PHE A 1 109 ? -3.744 8.984 -3.066 1.00 96.25 109 PHE A N 1
ATOM 910 C CA . PHE A 1 109 ? -2.580 9.122 -2.191 1.00 96.25 109 PHE A CA 1
ATOM 911 C C . PHE A 1 109 ? -1.752 10.363 -2.545 1.00 96.25 109 PHE A C 1
ATOM 913 O O . PHE A 1 109 ? -1.478 11.175 -1.666 1.00 96.25 109 PHE A O 1
ATOM 920 N N . LYS A 1 110 ? -1.391 10.543 -3.824 1.00 91.62 110 LYS A N 1
ATOM 921 C CA . LYS A 1 110 ? -0.583 11.692 -4.271 1.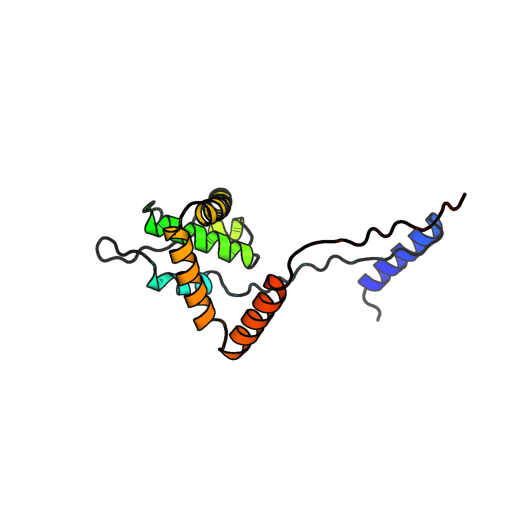00 91.62 110 LYS A CA 1
ATOM 922 C C . LYS A 1 110 ? -1.272 13.017 -3.958 1.00 91.62 110 LYS A C 1
ATOM 924 O O . LYS A 1 110 ? -0.675 13.880 -3.328 1.00 91.62 110 LYS A O 1
ATOM 929 N N . ASN A 1 111 ? -2.548 13.131 -4.316 1.00 93.12 111 ASN A N 1
ATOM 930 C CA . ASN A 1 111 ? -3.331 14.331 -4.040 1.00 93.12 111 ASN A CA 1
ATOM 931 C C . ASN A 1 111 ? -3.438 14.609 -2.529 1.00 93.12 111 ASN A C 1
ATOM 933 O O . ASN A 1 111 ? -3.227 15.726 -2.068 1.00 93.12 111 ASN A O 1
ATOM 937 N N . MET A 1 112 ? -3.723 13.583 -1.726 1.00 91.69 112 MET A N 1
ATOM 938 C CA . MET A 1 112 ? -3.863 13.721 -0.276 1.00 91.69 112 MET A CA 1
ATOM 939 C C . MET A 1 112 ? -2.537 14.081 0.410 1.00 91.69 112 MET A C 1
ATOM 941 O O . MET A 1 112 ? -2.547 14.830 1.386 1.00 91.69 112 MET A O 1
ATOM 945 N N . MET A 1 113 ? -1.402 13.603 -0.108 1.00 91.75 113 MET A N 1
ATOM 946 C CA . MET A 1 113 ? -0.074 14.015 0.358 1.00 91.75 113 MET A CA 1
ATOM 947 C C . MET A 1 113 ? 0.191 15.505 0.126 1.00 91.75 113 MET A C 1
ATOM 949 O O . MET A 1 113 ? 0.895 16.115 0.922 1.00 91.75 113 MET A O 1
ATOM 953 N N . GLU A 1 114 ? -0.370 16.103 -0.922 1.00 87.75 114 GLU A N 1
ATOM 954 C CA . GLU A 1 114 ? -0.205 17.532 -1.213 1.00 87.75 114 GLU A CA 1
ATOM 955 C C . GLU A 1 114 ? -1.209 18.405 -0.449 1.00 87.75 114 GLU A C 1
ATOM 957 O O . GLU A 1 114 ? -0.893 19.530 -0.069 1.00 87.75 114 GLU A O 1
ATOM 962 N N . THR A 1 115 ? -2.413 17.887 -0.197 1.00 93.00 115 THR A N 1
ATOM 963 C CA . THR A 1 115 ? -3.561 18.700 0.239 1.00 93.00 115 THR A CA 1
ATOM 964 C C . THR A 1 115 ? -3.979 18.510 1.695 1.00 93.00 115 THR A C 1
ATOM 966 O O . THR A 1 115 ? -4.773 19.303 2.199 1.00 93.00 115 THR A O 1
ATOM 969 N N . SER A 1 116 ? -3.489 17.480 2.396 1.00 94.50 116 SER A N 1
ATOM 970 C CA . SER A 1 116 ? -3.974 17.139 3.738 1.00 94.50 116 SER A CA 1
ATOM 971 C C . SER A 1 116 ? -2.860 16.826 4.734 1.00 94.50 116 SER A C 1
ATOM 973 O O . SER A 1 116 ? -2.178 15.803 4.663 1.00 94.50 116 SER A O 1
ATOM 975 N N . ASP A 1 117 ? -2.741 17.680 5.747 1.00 94.50 117 ASP A N 1
ATOM 976 C CA . ASP A 1 117 ? -1.768 17.535 6.836 1.00 94.50 117 ASP A CA 1
ATOM 977 C C . ASP A 1 117 ? -2.037 16.295 7.688 1.00 94.50 117 ASP A C 1
ATOM 979 O O . ASP A 1 117 ? -1.110 15.572 8.054 1.00 94.50 117 ASP A O 1
ATOM 983 N N . SER A 1 118 ? -3.311 16.011 7.972 1.00 94.44 118 SER A N 1
ATOM 984 C CA . SER A 1 118 ? -3.712 14.836 8.748 1.00 94.44 118 SER A CA 1
ATOM 985 C C . SER A 1 118 ? -3.377 13.536 8.019 1.00 94.44 118 SER A C 1
ATOM 987 O O . SER A 1 118 ? -2.883 12.596 8.645 1.00 94.44 118 SER A O 1
ATOM 989 N N . PHE A 1 119 ? -3.575 13.495 6.698 1.00 94.94 119 PHE A N 1
ATOM 990 C CA . PHE A 1 119 ? -3.185 12.354 5.876 1.00 94.94 119 PHE A CA 1
ATOM 991 C C . PHE A 1 119 ? -1.665 12.172 5.843 1.00 94.94 119 PHE A C 1
ATOM 993 O O . PHE A 1 119 ? -1.174 11.069 6.084 1.00 94.94 119 PHE A O 1
ATOM 1000 N N . ARG A 1 120 ? -0.907 13.254 5.615 1.00 95.62 120 ARG A N 1
ATOM 1001 C CA . ARG A 1 120 ? 0.565 13.224 5.660 1.00 95.62 120 ARG A CA 1
ATOM 1002 C C . ARG A 1 120 ? 1.080 12.696 6.993 1.00 95.62 120 ARG A C 1
ATOM 1004 O O . ARG A 1 120 ? 1.965 11.845 7.024 1.00 95.62 120 ARG A O 1
ATOM 1011 N N . TYR A 1 121 ? 0.509 13.174 8.094 1.00 94.25 121 TYR A N 1
ATOM 1012 C CA . TYR A 1 121 ? 0.867 12.723 9.433 1.00 94.25 121 TYR A CA 1
ATOM 1013 C C . TYR A 1 121 ? 0.577 11.230 9.642 1.00 94.25 121 TYR A C 1
ATOM 1015 O O . TYR A 1 121 ? 1.416 10.514 10.192 1.00 94.25 121 TYR A O 1
ATOM 1023 N N . LEU A 1 122 ? -0.574 10.738 9.167 1.00 94.06 122 LEU A N 1
ATOM 1024 C CA . LEU A 1 122 ? -0.906 9.312 9.200 1.00 94.06 122 LEU A CA 1
ATOM 1025 C C . LEU A 1 122 ? 0.095 8.480 8.389 1.00 94.06 122 LEU A C 1
ATOM 1027 O O . LEU A 1 122 ? 0.603 7.481 8.895 1.00 94.06 122 LEU A O 1
ATOM 1031 N N . TYR A 1 123 ? 0.422 8.909 7.168 1.00 95.31 123 TYR A N 1
ATOM 1032 C CA . TYR A 1 123 ? 1.419 8.245 6.330 1.00 95.31 123 TYR A CA 1
ATOM 1033 C C . TYR A 1 123 ? 2.781 8.157 7.023 1.00 95.31 123 TYR A C 1
ATOM 1035 O O . TYR A 1 123 ? 3.351 7.072 7.099 1.00 95.31 123 TYR A O 1
ATOM 1043 N N . ILE A 1 124 ? 3.279 9.266 7.582 1.00 92.00 124 ILE A N 1
ATOM 1044 C CA . ILE A 1 124 ? 4.563 9.299 8.298 1.00 92.00 124 ILE A CA 1
ATOM 1045 C C . ILE A 1 124 ? 4.551 8.319 9.475 1.00 92.00 124 ILE A C 1
ATOM 1047 O O . ILE A 1 124 ? 5.521 7.592 9.673 1.00 92.00 124 ILE A O 1
ATOM 1051 N N . LYS A 1 125 ? 3.451 8.254 10.235 1.00 94.50 125 LYS A N 1
ATOM 1052 C CA . LYS A 1 125 ? 3.302 7.294 11.337 1.00 94.50 125 LYS A CA 1
ATOM 1053 C C . LYS A 1 125 ? 3.391 5.845 10.870 1.00 94.50 125 LYS A C 1
ATOM 1055 O O . LYS A 1 125 ? 4.162 5.080 11.442 1.00 94.50 125 LYS A O 1
ATOM 1060 N N . VAL A 1 126 ? 2.619 5.482 9.847 1.00 93.12 126 VAL A N 1
ATOM 1061 C CA . VAL A 1 126 ? 2.617 4.122 9.288 1.00 93.12 126 VAL A CA 1
ATOM 1062 C C . VAL A 1 126 ? 3.999 3.778 8.733 1.00 93.12 126 VAL A C 1
ATOM 1064 O O . VAL A 1 126 ? 4.549 2.727 9.043 1.00 93.12 126 VAL A O 1
ATOM 1067 N N . PHE A 1 127 ? 4.600 4.687 7.966 1.00 90.12 127 PHE A N 1
ATOM 1068 C CA . PHE A 1 127 ? 5.907 4.477 7.354 1.00 90.12 127 PHE A CA 1
ATOM 1069 C C . PHE A 1 127 ? 7.019 4.315 8.394 1.00 90.12 127 PHE A C 1
ATOM 1071 O O . PHE A 1 127 ? 7.824 3.395 8.283 1.00 90.12 127 PHE A O 1
ATOM 1078 N N . ASN A 1 128 ? 7.050 5.160 9.429 1.00 88.88 128 ASN A N 1
ATOM 1079 C CA . ASN A 1 128 ? 8.023 5.032 10.515 1.00 88.88 128 ASN A CA 1
ATOM 1080 C C . ASN A 1 128 ? 7.841 3.718 11.277 1.00 88.88 128 ASN A C 1
ATOM 1082 O O . ASN A 1 128 ? 8.832 3.061 11.575 1.00 88.88 128 ASN A O 1
ATOM 1086 N N . HIS A 1 129 ? 6.596 3.293 11.514 1.00 90.06 129 HIS A N 1
ATOM 1087 C CA . HIS A 1 129 ? 6.319 2.007 12.148 1.00 90.06 129 HIS A CA 1
ATOM 1088 C C . HIS A 1 129 ? 6.856 0.826 11.328 1.00 90.06 129 HIS A C 1
ATOM 1090 O O . HIS A 1 129 ? 7.516 -0.054 11.879 1.00 90.06 129 HIS A O 1
ATOM 1096 N N . ILE A 1 130 ? 6.637 0.833 10.008 1.00 88.25 130 ILE A N 1
ATOM 1097 C CA . ILE A 1 130 ? 7.214 -0.168 9.098 1.00 88.25 130 ILE A CA 1
ATOM 1098 C C . ILE A 1 130 ? 8.742 -0.109 9.168 1.00 88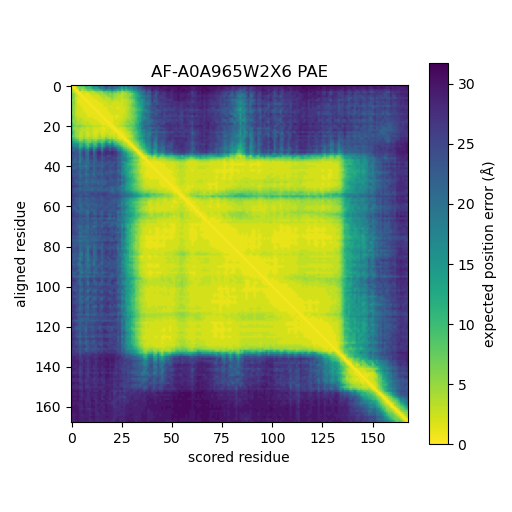.25 130 ILE A C 1
ATOM 1100 O O . ILE A 1 130 ? 9.394 -1.136 9.317 1.00 88.25 130 ILE A O 1
ATOM 1104 N N . LYS A 1 131 ? 9.324 1.092 9.107 1.00 84.69 131 LYS A N 1
ATOM 1105 C CA . LYS A 1 131 ? 10.776 1.299 9.09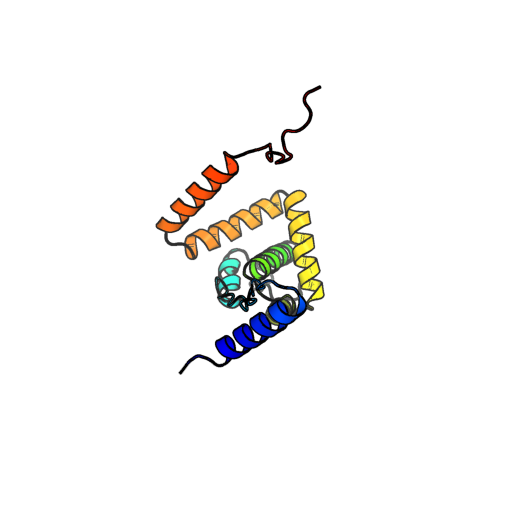5 1.00 84.69 131 LYS A CA 1
ATOM 1106 C C . LYS A 1 131 ? 11.453 0.757 10.356 1.00 84.69 131 LYS A C 1
ATOM 1108 O O . LYS A 1 131 ? 12.453 0.062 10.241 1.00 84.69 131 LYS A O 1
ATOM 1113 N N . GLU A 1 132 ? 10.897 1.041 11.531 1.00 83.12 132 GLU A N 1
ATOM 1114 C CA . GLU A 1 132 ? 11.396 0.553 12.826 1.00 83.12 132 GLU A CA 1
ATOM 1115 C C . GLU A 1 132 ? 11.341 -0.972 12.948 1.00 83.12 132 GLU A C 1
ATOM 1117 O O . GLU A 1 132 ? 12.157 -1.569 13.646 1.00 83.12 132 GLU A O 1
ATOM 1122 N N . LYS A 1 133 ? 10.359 -1.605 12.301 1.00 79.56 133 LYS A N 1
ATOM 1123 C CA . LYS A 1 133 ? 10.144 -3.051 12.384 1.00 79.56 133 LYS A CA 1
ATOM 1124 C C . LYS A 1 133 ? 10.866 -3.842 11.297 1.00 79.56 133 LYS A C 1
ATOM 1126 O O . LYS A 1 133 ? 11.197 -4.998 11.537 1.00 79.56 133 LYS A O 1
ATOM 1131 N N . TYR A 1 134 ? 11.067 -3.245 10.126 1.00 71.19 134 TYR A N 1
ATOM 1132 C CA . TYR A 1 134 ? 11.623 -3.903 8.946 1.00 71.19 134 TYR A CA 1
ATOM 1133 C C . TYR A 1 134 ? 13.132 -3.674 8.786 1.00 71.19 134 TYR A C 1
ATOM 1135 O O . TYR A 1 134 ? 13.832 -4.544 8.280 1.00 71.19 134 TYR A O 1
ATOM 1143 N N . ILE A 1 135 ? 13.653 -2.524 9.224 1.00 60.25 135 ILE A N 1
ATOM 1144 C CA . ILE A 1 135 ? 15.069 -2.176 9.073 1.00 60.25 135 ILE A CA 1
ATOM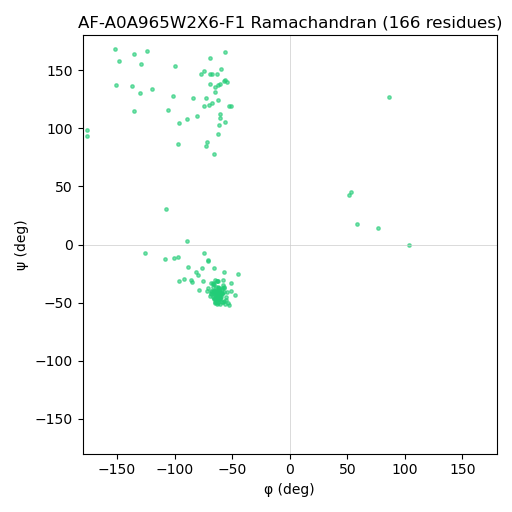 1145 C C . ILE A 1 135 ? 15.753 -2.314 10.442 1.00 60.25 135 ILE A C 1
ATOM 1147 O O . ILE A 1 135 ? 15.414 -1.559 11.357 1.00 60.25 135 ILE A O 1
ATOM 1151 N N . PRO A 1 136 ? 16.723 -3.234 10.625 1.00 50.66 136 PRO A N 1
ATOM 1152 C CA . PRO A 1 136 ? 17.591 -3.213 11.797 1.00 50.66 136 PRO A CA 1
ATOM 1153 C C . PRO A 1 136 ? 18.261 -1.838 11.907 1.00 50.66 136 PRO A C 1
ATOM 1155 O O . PRO A 1 136 ? 18.660 -1.256 10.901 1.00 50.66 136 PRO A O 1
ATOM 1158 N N . TYR A 1 137 ? 18.381 -1.319 13.127 1.00 47.00 137 TYR A N 1
ATOM 1159 C CA . TYR A 1 137 ? 18.807 0.050 13.457 1.00 47.00 137 TYR A CA 1
ATOM 1160 C C . TYR A 1 137 ? 20.045 0.576 12.679 1.00 47.00 137 TYR A C 1
ATOM 1162 O O . TYR A 1 137 ? 20.153 1.781 12.449 1.00 47.00 137 TYR A O 1
ATOM 1170 N N . ASP A 1 138 ? 20.928 -0.303 12.194 1.00 51.41 138 ASP A N 1
ATOM 1171 C CA . ASP A 1 138 ? 22.132 0.042 11.422 1.00 51.41 138 ASP A CA 1
ATOM 1172 C C . ASP A 1 138 ? 21.868 0.552 9.986 1.00 51.41 138 ASP A C 1
ATOM 1174 O O . ASP A 1 138 ? 22.520 1.496 9.535 1.00 51.41 138 ASP A O 1
ATOM 1178 N N . GLU A 1 139 ? 20.880 0.021 9.259 1.00 49.59 139 GLU A N 1
ATOM 1179 C CA . GLU A 1 139 ? 20.585 0.447 7.872 1.00 49.59 139 GLU A CA 1
ATOM 1180 C C . GLU A 1 139 ? 19.741 1.738 7.812 1.00 49.59 139 GLU A C 1
ATOM 1182 O O . GLU A 1 139 ? 19.803 2.524 6.859 1.00 49.59 139 GLU A O 1
ATOM 1187 N N . LEU A 1 140 ? 19.001 2.014 8.888 1.00 49.41 140 LEU A N 1
ATOM 1188 C CA . LEU A 1 140 ? 18.281 3.266 9.132 1.00 49.41 140 LEU A CA 1
ATOM 1189 C C . LEU A 1 140 ? 19.227 4.479 9.135 1.00 49.41 140 LEU A C 1
ATOM 1191 O O . LEU A 1 140 ? 18.863 5.540 8.614 1.00 49.41 140 LEU A O 1
ATOM 1195 N N . SER A 1 141 ? 20.438 4.296 9.673 1.00 52.31 141 SER A N 1
ATOM 1196 C CA . SER A 1 141 ? 21.517 5.289 9.702 1.00 52.31 141 SER A CA 1
ATOM 1197 C C . SER A 1 141 ? 22.070 5.567 8.299 1.00 52.31 141 SER A C 1
ATOM 1199 O O . SER A 1 141 ? 22.220 6.725 7.903 1.00 52.31 141 SER A O 1
ATOM 1201 N N . ALA A 1 142 ? 22.255 4.521 7.486 1.00 44.75 142 ALA A N 1
ATOM 1202 C CA . ALA A 1 142 ? 22.723 4.646 6.105 1.00 44.75 142 ALA A CA 1
ATOM 1203 C C . ALA A 1 142 ? 21.713 5.382 5.204 1.00 44.75 142 ALA A C 1
ATOM 1205 O O . ALA A 1 142 ? 22.096 6.245 4.412 1.00 44.75 142 ALA A O 1
ATOM 1206 N N . MET A 1 143 ? 20.412 5.116 5.362 1.00 46.72 143 MET A N 1
ATOM 1207 C CA . MET A 1 143 ? 19.365 5.815 4.603 1.00 46.72 143 MET A CA 1
ATOM 1208 C C . MET A 1 143 ? 19.111 7.246 5.090 1.00 46.72 143 MET A C 1
ATOM 1210 O O . MET A 1 143 ? 18.764 8.114 4.286 1.00 46.72 143 MET A O 1
ATOM 1214 N N . ALA A 1 144 ? 19.287 7.526 6.384 1.00 52.22 144 ALA A N 1
ATOM 1215 C CA . ALA A 1 144 ? 19.263 8.894 6.903 1.00 52.22 144 ALA A CA 1
ATOM 1216 C C . ALA A 1 144 ? 20.451 9.713 6.368 1.00 52.22 144 ALA A C 1
ATOM 1218 O O . ALA A 1 144 ? 20.266 10.857 5.955 1.00 52.22 144 ALA A O 1
ATOM 1219 N N . TYR A 1 145 ? 21.639 9.105 6.287 1.00 48.97 145 TYR A N 1
ATOM 1220 C CA . TYR A 1 145 ? 22.819 9.695 5.654 1.00 48.97 145 TYR A CA 1
ATOM 1221 C C . TYR A 1 145 ? 22.595 9.960 4.156 1.00 48.97 145 TYR A C 1
ATOM 1223 O O . TYR A 1 145 ? 22.818 11.078 3.698 1.00 48.97 145 TYR A O 1
ATOM 1231 N N . PHE A 1 146 ? 22.057 8.995 3.404 1.00 37.72 146 PHE A N 1
ATOM 1232 C CA . PHE A 1 146 ? 21.762 9.169 1.974 1.00 37.72 146 PHE A CA 1
ATOM 1233 C C . PHE A 1 146 ? 20.740 10.280 1.698 1.00 37.72 146 PHE A C 1
ATOM 1235 O O . PHE A 1 146 ? 20.945 11.098 0.803 1.00 37.72 146 PHE A O 1
ATOM 1242 N N . ASN A 1 147 ? 19.659 10.354 2.482 1.00 48.00 147 ASN A N 1
ATOM 1243 C CA . ASN A 1 147 ? 18.657 11.416 2.338 1.00 48.00 147 ASN A CA 1
ATOM 1244 C C . ASN A 1 147 ? 19.199 12.790 2.743 1.00 48.00 147 ASN A C 1
ATOM 1246 O O . ASN A 1 147 ? 18.811 13.790 2.147 1.00 48.00 147 ASN A O 1
ATOM 1250 N N . LYS A 1 148 ? 20.100 12.852 3.729 1.00 51.56 148 LYS A N 1
ATOM 1251 C CA . LYS A 1 148 ? 20.805 14.087 4.082 1.00 51.56 148 LYS A CA 1
ATOM 1252 C C . LYS A 1 148 ? 21.673 14.569 2.913 1.00 51.56 148 LYS A C 1
ATOM 1254 O O . LYS A 1 148 ? 21.499 15.696 2.473 1.00 51.56 148 LYS A O 1
ATOM 1259 N N . VAL A 1 149 ? 22.508 13.693 2.346 1.00 46.06 149 VAL A N 1
ATOM 1260 C CA . VAL A 1 149 ? 23.388 14.013 1.203 1.00 46.06 149 VAL A CA 1
ATOM 1261 C C . VAL A 1 149 ? 22.590 14.430 -0.041 1.00 46.06 149 VAL A C 1
ATOM 1263 O O . VAL A 1 149 ? 22.963 15.375 -0.735 1.00 46.06 149 VAL A O 1
ATOM 1266 N N . TRP A 1 150 ? 21.465 13.765 -0.317 1.00 35.91 150 TRP A N 1
ATOM 1267 C CA . TRP A 1 150 ? 20.612 14.084 -1.465 1.00 35.91 150 TRP A CA 1
ATOM 1268 C C . TRP A 1 150 ? 19.838 15.399 -1.291 1.00 35.91 150 TRP A C 1
ATOM 1270 O O . TRP A 1 150 ? 19.733 16.173 -2.236 1.00 35.91 150 TRP A O 1
ATOM 1280 N N . ASN A 1 151 ? 19.326 15.688 -0.090 1.00 42.88 151 ASN A N 1
ATOM 1281 C CA . ASN A 1 151 ? 18.564 16.916 0.169 1.00 42.88 151 ASN A CA 1
ATOM 1282 C C . ASN A 1 151 ? 19.452 18.152 0.386 1.00 42.88 151 ASN A C 1
ATOM 1284 O O . ASN A 1 151 ? 19.007 19.262 0.107 1.00 42.88 151 ASN A O 1
ATOM 1288 N N . GLU A 1 152 ? 20.697 17.977 0.840 1.00 41.03 152 GLU A N 1
ATOM 1289 C CA . GLU A 1 152 ? 21.718 19.039 0.855 1.00 41.03 152 GLU A CA 1
ATOM 1290 C C . GLU A 1 152 ? 22.210 19.389 -0.563 1.00 41.03 152 GLU A C 1
ATOM 1292 O O . GLU A 1 152 ? 22.798 20.447 -0.776 1.00 41.03 152 GLU A O 1
ATOM 1297 N N . SER A 1 153 ? 21.913 18.540 -1.552 1.00 38.25 153 SER A N 1
ATOM 1298 C CA . SER A 1 153 ? 22.220 18.771 -2.962 1.00 38.25 153 SER A CA 1
ATOM 1299 C C . SER A 1 153 ? 21.002 19.346 -3.705 1.00 38.25 153 SER A C 1
ATOM 1301 O O . SER A 1 153 ? 20.242 18.612 -4.329 1.00 38.25 153 SER A O 1
ATOM 1303 N N . GLN A 1 154 ? 20.806 20.666 -3.695 1.00 36.19 154 GLN A N 1
ATOM 1304 C CA . GLN A 1 154 ? 19.929 21.357 -4.662 1.00 36.19 154 GLN A CA 1
ATOM 1305 C C . GLN A 1 154 ? 20.618 22.624 -5.205 1.00 36.19 154 GLN A C 1
ATOM 1307 O O . GLN A 1 154 ? 21.471 23.172 -4.513 1.00 36.19 154 GLN A O 1
ATOM 1312 N N . PRO A 1 155 ? 20.155 23.237 -6.315 1.00 51.50 155 PRO A N 1
ATOM 1313 C CA . PRO A 1 155 ? 19.887 22.720 -7.664 1.00 51.50 155 PRO A CA 1
ATOM 1314 C C . PRO A 1 155 ? 20.670 23.516 -8.754 1.00 51.50 155 PRO A C 1
ATOM 1316 O O . PRO A 1 155 ? 21.130 24.627 -8.516 1.00 51.50 155 PRO A O 1
ATOM 1319 N N . GLY A 1 156 ? 20.745 22.996 -9.990 1.00 40.97 156 GLY A N 1
ATOM 1320 C CA . GLY A 1 156 ? 21.327 23.677 -11.171 1.00 40.97 156 GLY A CA 1
ATOM 1321 C C . GLY A 1 156 ? 22.846 23.487 -11.281 1.00 40.97 156 GLY A C 1
ATOM 1322 O O . GLY A 1 156 ? 23.577 23.715 -10.336 1.00 40.97 156 GLY A O 1
ATOM 1323 N N . VAL A 1 157 ? 23.437 23.024 -12.378 1.00 32.81 157 VAL A N 1
ATOM 1324 C CA . VAL A 1 157 ? 23.184 23.248 -13.803 1.00 32.81 157 VAL A CA 1
ATOM 1325 C C . VAL A 1 157 ? 23.629 21.972 -14.535 1.00 32.81 157 VAL A C 1
ATOM 1327 O O . VAL A 1 157 ? 24.685 21.432 -14.213 1.00 32.81 157 VAL A O 1
ATOM 1330 N N . LEU A 1 158 ? 22.870 21.472 -15.519 1.00 35.59 158 LEU A N 1
ATOM 1331 C CA . LEU A 1 158 ? 23.425 20.482 -16.454 1.00 35.59 158 LEU A CA 1
ATOM 1332 C C . LEU A 1 158 ? 24.489 21.195 -17.299 1.00 35.59 158 LEU A C 1
ATOM 1334 O O . LEU A 1 158 ? 24.128 22.160 -17.981 1.00 35.59 158 LEU A O 1
ATOM 1338 N N . PRO A 1 159 ? 25.761 20.756 -17.312 1.00 33.69 159 PRO A N 1
ATOM 1339 C CA . PRO A 1 159 ? 26.720 21.278 -18.268 1.00 33.69 159 PRO A CA 1
ATOM 1340 C C . PRO A 1 159 ? 26.186 20.949 -19.662 1.00 33.69 159 PRO A C 1
ATOM 1342 O O . PRO A 1 159 ? 26.082 19.780 -20.040 1.00 33.69 159 PRO A O 1
ATOM 1345 N N . ARG A 1 160 ? 25.797 21.976 -20.424 1.00 33.69 160 ARG A N 1
ATOM 1346 C CA . ARG A 1 160 ? 25.626 21.832 -21.868 1.00 33.69 160 ARG A CA 1
ATOM 1347 C C . ARG A 1 160 ? 26.994 21.452 -22.423 1.00 33.69 160 ARG A C 1
ATOM 1349 O O . ARG A 1 160 ? 27.858 22.307 -22.562 1.00 33.69 160 ARG A O 1
ATOM 1356 N N . LEU A 1 161 ? 27.178 20.177 -22.741 1.00 39.19 161 LEU A N 1
ATOM 1357 C CA . LEU A 1 161 ? 28.184 19.753 -23.704 1.00 39.19 161 LEU A CA 1
ATOM 1358 C C . LEU A 1 161 ? 27.668 20.151 -25.090 1.00 39.19 161 LEU A C 1
ATOM 1360 O O . LEU A 1 161 ? 27.001 19.370 -25.760 1.00 39.19 161 LEU A O 1
ATOM 1364 N N . PHE A 1 162 ? 27.927 21.396 -25.481 1.00 35.25 162 PHE A N 1
ATOM 1365 C CA . PHE A 1 162 ? 28.013 21.777 -26.885 1.00 35.25 162 PHE A CA 1
ATOM 1366 C C . PHE A 1 162 ? 29.310 22.552 -27.085 1.00 35.25 162 PHE A C 1
ATOM 1368 O O . PHE A 1 162 ? 29.658 23.428 -26.299 1.00 35.25 162 PHE A O 1
ATOM 1375 N N . ASN A 1 163 ? 30.025 22.098 -28.105 1.00 36.47 163 ASN A N 1
ATOM 1376 C CA . ASN A 1 163 ? 31.422 22.338 -28.411 1.00 36.47 163 ASN A CA 1
ATOM 1377 C C . ASN A 1 163 ? 31.780 23.811 -28.622 1.00 36.47 163 ASN A C 1
ATOM 1379 O O . ASN A 1 163 ? 30.989 24.596 -29.142 1.00 36.47 163 ASN A O 1
ATOM 1383 N N . GLU A 1 164 ? 33.036 24.121 -28.310 1.00 40.31 164 GLU A N 1
ATOM 1384 C CA . GLU A 1 164 ? 33.793 25.181 -28.964 1.00 40.31 164 GLU A CA 1
ATOM 1385 C C . GLU A 1 164 ? 33.753 24.975 -30.483 1.00 40.31 164 GLU A C 1
ATOM 1387 O O . GLU A 1 164 ? 34.211 23.946 -30.979 1.00 40.31 164 GLU A O 1
ATOM 1392 N N . GLN A 1 165 ? 33.198 25.948 -31.197 1.00 44.00 165 GLN A N 1
ATOM 1393 C CA . GLN A 1 165 ? 33.644 26.425 -32.508 1.00 44.00 165 GLN A CA 1
ATOM 1394 C C . GLN A 1 165 ? 32.758 27.617 -32.868 1.00 44.00 165 GLN A C 1
ATOM 1396 O O . GLN A 1 165 ? 31.594 27.453 -33.207 1.00 44.00 165 GLN A O 1
ATOM 1401 N N . ASP A 1 166 ? 33.281 28.818 -32.627 1.00 35.66 166 ASP A N 1
ATOM 1402 C CA . ASP A 1 166 ? 33.459 29.826 -33.675 1.00 35.66 166 ASP A CA 1
ATOM 1403 C C . ASP A 1 166 ? 34.170 31.041 -33.066 1.00 35.66 166 ASP A C 1
ATOM 1405 O O . ASP A 1 166 ? 33.581 31.932 -32.456 1.00 35.66 166 ASP A O 1
ATOM 1409 N N . GLN A 1 167 ? 35.498 31.014 -33.203 1.00 37.97 167 GLN A N 1
ATOM 1410 C CA . GLN A 1 167 ? 36.312 32.217 -33.296 1.00 37.97 167 GLN A CA 1
ATOM 1411 C C . GLN A 1 167 ? 36.103 32.808 -34.696 1.00 37.97 167 GLN A C 1
ATOM 1413 O O . GLN A 1 167 ? 36.447 32.150 -35.678 1.00 37.97 167 GLN A O 1
ATOM 1418 N N . ALA A 1 168 ? 35.599 34.039 -34.769 1.00 40.59 168 ALA A N 1
ATOM 1419 C CA . ALA A 1 168 ? 35.952 35.045 -35.774 1.00 40.59 168 ALA A CA 1
ATOM 1420 C C . ALA A 1 168 ? 35.525 36.429 -35.271 1.00 40.59 168 ALA A C 1
ATOM 1422 O O . ALA A 1 168 ? 34.331 36.586 -34.929 1.00 40.59 168 ALA A O 1
#

Mean predicted aligned error: 15.06 Å

Sequence (168 aa):
MQSEKVKMIQEFQEKFNEKFGYFPVVVAARKKESAYIMSLDELESYFEPFLPKRFNKTLSIKDRGRYRELVDLRFIFGYLARAMGYPLVTIGEYTEKHHSSIIHHIEAFKNMMETSDSFRYLYIKVFNHIKEKYIPYDELSAMAYFNKVWNESQPGVLPRLFNEQDQA

Radius of gyration: 24.27 Å; Cα contacts (8 Å, |Δi|>4): 107; chains: 1; bounding box: 55×61×62 Å

Nearest PDB structures (foldseek):
  3pvv-assembly2_B  TM=8.554E-01  e=5.225E-03  Mycobacterium tuberculosis H37Ra
  4dnc-assembly3_B  TM=3.369E-01  e=3.884E+00  Homo sapiens

Secondary structure (DSSP, 8-state):
---HHHHHHHHHHHHHHHHHSS--------------SS-HHHHHHTTGGGPPEETTEEPPTTS----HHHHHHHHHHHHHHHHTT--HHHHHHHHTS-HHHHHHHHHHHHHHHHH-HHHHHHHHHHHHHHHHHHS-HHHHHHHHHHHHHHHS----------------